Protein AF-E3QDQ2-F1 (afdb_monomer_lite)

Secondary structure (DSSP, 8-state):
----------S----EEETTEEE-HHHHHHHHHHHHHHHHHT--STTS--SEEE--TT----TT--S-EEE--B-SSSB-----

Organism: Colletotrichum graminicola (strain M1.001 / M2 / FGSC 10212) (NCBI:txid645133)

Radius of gyration: 13.1 Å; chains: 1; bounding box: 25×32×30 Å

InterPro domains:
  IPR000026 Guanine-specific ribonuclease N1-like [PF00545] (16-80)
  IPR016191 Ribonuclease/ribotoxin [SSF53933] (16-83)

Sequence (84 aa):
MIQKAAVVNLPVMRCKTCGANVYSLLSVRSAADAACKHVEAGTTAGSSSYPQTYRNQEGFDFNGVTGPFVEFPMKTNGVYKGGK

Structure (mmCIF, N/CA/C/O backbone):
data_AF-E3QDQ2-F1
#
_entry.id   AF-E3QDQ2-F1
#
loop_
_atom_site.group_PDB
_atom_site.id
_atom_site.type_symbol
_atom_site.label_atom_id
_atom_site.label_alt_id
_atom_site.label_comp_id
_atom_site.label_asym_id
_atom_site.label_entity_id
_atom_site.label_seq_id
_atom_site.pdbx_PDB_ins_code
_atom_site.Cartn_x
_atom_site.Cartn_y
_atom_site.Cartn_z
_atom_site.occupancy
_atom_site.B_iso_or_equiv
_atom_site.auth_seq_id
_atom_site.auth_comp_id
_atom_site.auth_asym_id
_atom_site.auth_atom_id
_atom_site.pdbx_PDB_model_num
ATOM 1 N N . MET A 1 1 ? -12.076 -11.777 14.069 1.00 29.66 1 MET A N 1
ATOM 2 C CA . MET A 1 1 ? -10.825 -12.401 13.591 1.00 29.66 1 MET A CA 1
ATOM 3 C C . MET A 1 1 ? -10.268 -11.500 12.502 1.00 29.66 1 MET A C 1
ATOM 5 O O . MET A 1 1 ? -10.762 -11.537 11.386 1.00 29.66 1 MET A O 1
ATOM 9 N N . ILE A 1 2 ? -9.367 -10.586 12.861 1.00 27.47 2 ILE A N 1
ATOM 10 C CA . ILE A 1 2 ? -8.793 -9.607 11.928 1.00 27.47 2 ILE A CA 1
ATOM 11 C C . ILE A 1 2 ? -7.643 -10.320 11.224 1.00 27.47 2 ILE A C 1
ATOM 13 O O . ILE A 1 2 ? -6.697 -10.766 11.876 1.00 27.47 2 ILE A O 1
ATOM 17 N N . GLN A 1 3 ? -7.794 -10.548 9.921 1.00 30.22 3 GLN A N 1
ATOM 18 C CA . GLN A 1 3 ? -6.802 -11.270 9.138 1.00 30.22 3 GLN A CA 1
ATOM 19 C C . GLN A 1 3 ? -5.540 -10.416 9.040 1.00 30.22 3 GLN A C 1
ATOM 21 O O . GLN A 1 3 ? -5.580 -9.302 8.522 1.00 30.22 3 GLN A O 1
ATOM 26 N N . LYS A 1 4 ? -4.432 -10.956 9.559 1.00 30.11 4 LYS A N 1
ATOM 27 C CA . LYS A 1 4 ? -3.076 -10.466 9.315 1.00 30.11 4 LYS A CA 1
ATOM 28 C C . LYS A 1 4 ? -2.934 -10.179 7.823 1.00 30.11 4 LYS A C 1
ATOM 30 O O . LYS A 1 4 ? -2.984 -11.115 7.026 1.00 30.11 4 LYS A O 1
ATOM 35 N N . ALA A 1 5 ? -2.720 -8.919 7.451 1.00 37.34 5 ALA A N 1
ATOM 36 C CA . ALA A 1 5 ? -2.139 -8.620 6.154 1.00 37.34 5 ALA A CA 1
ATOM 37 C C . ALA A 1 5 ? -0.820 -9.396 6.100 1.00 37.34 5 ALA A C 1
ATOM 39 O O . ALA A 1 5 ? 0.062 -9.202 6.941 1.00 37.34 5 ALA A O 1
ATOM 40 N N . ALA A 1 6 ? -0.734 -10.375 5.205 1.00 39.72 6 ALA A N 1
ATOM 41 C CA . ALA A 1 6 ? 0.449 -11.199 5.085 1.00 39.72 6 ALA A CA 1
ATOM 42 C C . ALA A 1 6 ? 1.614 -10.286 4.687 1.00 39.72 6 ALA A C 1
ATOM 44 O O . ALA A 1 6 ? 1.739 -9.891 3.530 1.00 39.72 6 ALA A O 1
ATOM 45 N N . VAL A 1 7 ? 2.478 -9.936 5.642 1.00 40.72 7 VAL A N 1
ATOM 46 C CA . VAL A 1 7 ? 3.823 -9.458 5.328 1.00 40.72 7 VAL A CA 1
ATOM 47 C C . VAL A 1 7 ? 4.541 -10.671 4.764 1.00 40.72 7 VAL A C 1
ATOM 49 O O . VAL A 1 7 ? 5.053 -11.523 5.489 1.00 40.72 7 VAL A O 1
ATOM 52 N N . VAL A 1 8 ? 4.458 -10.804 3.445 1.00 39.59 8 VAL A N 1
ATOM 53 C CA . VAL A 1 8 ? 5.016 -11.918 2.699 1.00 39.59 8 VAL A CA 1
ATOM 54 C C . VAL A 1 8 ? 6.538 -11.882 2.857 1.00 39.59 8 VAL A C 1
ATOM 56 O O . VAL A 1 8 ? 7.238 -11.130 2.179 1.00 39.59 8 VAL A O 1
ATOM 59 N N . ASN A 1 9 ? 7.066 -12.683 3.781 1.00 39.53 9 ASN A N 1
ATOM 60 C CA . ASN A 1 9 ? 8.498 -12.898 3.950 1.00 39.53 9 ASN A CA 1
ATOM 61 C C . ASN A 1 9 ? 8.979 -13.900 2.881 1.00 39.53 9 ASN A C 1
ATOM 63 O O . ASN A 1 9 ? 9.201 -15.072 3.168 1.00 39.53 9 ASN A O 1
ATOM 67 N N . LEU A 1 10 ? 9.053 -13.456 1.619 1.00 37.75 10 LEU A N 1
ATOM 68 C CA . LEU A 1 10 ? 9.583 -14.248 0.499 1.00 37.75 10 LEU A CA 1
ATOM 69 C C . LEU A 1 10 ? 11.094 -13.982 0.328 1.00 37.75 10 LEU A C 1
ATOM 71 O O . LEU A 1 10 ? 11.487 -12.816 0.208 1.00 37.75 10 LEU A O 1
ATOM 75 N N . PRO A 1 11 ? 11.952 -15.019 0.235 1.00 39.88 11 PRO A N 1
ATOM 76 C CA . PRO A 1 11 ? 13.416 -14.893 0.244 1.00 39.88 11 PRO A CA 1
ATOM 77 C C . PRO A 1 11 ? 14.036 -14.374 -1.072 1.00 39.88 11 PRO A C 1
ATOM 79 O O . PRO A 1 11 ? 15.200 -14.633 -1.357 1.00 39.88 11 PRO A O 1
ATOM 82 N N . VAL A 1 12 ? 13.305 -13.603 -1.884 1.00 41.28 12 VAL A N 1
ATOM 83 C CA . VAL A 1 12 ? 13.855 -12.921 -3.075 1.00 41.28 12 VAL A CA 1
ATOM 84 C C . VAL A 1 12 ? 13.050 -11.655 -3.387 1.00 41.28 12 VAL A C 1
ATOM 86 O O . VAL A 1 12 ? 12.341 -11.528 -4.385 1.00 41.28 12 VAL A O 1
ATOM 89 N N . MET A 1 13 ? 13.142 -10.681 -2.485 1.00 46.69 13 MET A N 1
ATOM 90 C CA . MET A 1 13 ? 12.440 -9.400 -2.576 1.00 46.69 13 MET A CA 1
ATOM 91 C C . MET A 1 13 ? 13.216 -8.447 -3.506 1.00 46.69 13 MET A C 1
ATOM 93 O O . MET A 1 13 ? 13.940 -7.555 -3.071 1.00 46.69 13 MET A O 1
ATOM 97 N N . ARG A 1 14 ? 13.148 -8.706 -4.818 1.00 48.78 14 ARG A N 1
ATOM 98 C CA . ARG A 1 14 ? 13.826 -7.891 -5.840 1.00 48.78 14 ARG A CA 1
ATOM 99 C C . ARG A 1 14 ? 13.184 -6.508 -5.936 1.00 48.78 14 ARG A C 1
ATOM 101 O O . ARG A 1 14 ? 11.957 -6.413 -5.952 1.00 48.78 14 ARG A O 1
ATOM 108 N N . CYS A 1 15 ? 14.028 -5.479 -6.048 1.00 54.03 15 CYS A N 1
ATOM 109 C CA . CYS A 1 15 ? 13.661 -4.141 -6.509 1.00 54.03 15 CYS A CA 1
ATOM 110 C C . CYS A 1 15 ? 12.643 -4.259 -7.652 1.00 54.03 15 CYS A C 1
ATOM 112 O O . CYS A 1 15 ? 12.897 -4.974 -8.626 1.00 54.03 15 CYS A O 1
ATOM 114 N N . LYS A 1 16 ? 11.461 -3.661 -7.489 1.00 66.06 16 LYS A N 1
ATOM 115 C CA . LYS A 1 16 ? 10.382 -3.799 -8.469 1.00 66.06 16 LYS A CA 1
ATOM 116 C C . LYS A 1 16 ? 10.448 -2.621 -9.419 1.00 66.06 16 LYS A C 1
ATOM 118 O O . LYS A 1 16 ? 10.356 -1.476 -8.988 1.00 66.06 16 LYS A O 1
ATOM 123 N N . THR A 1 17 ? 10.629 -2.912 -10.700 1.00 78.44 17 THR A N 1
ATOM 124 C CA . THR A 1 17 ? 10.528 -1.908 -11.755 1.00 78.44 17 THR A CA 1
ATOM 125 C C . THR A 1 17 ? 9.100 -1.913 -12.282 1.00 78.44 17 THR A C 1
ATOM 127 O O . THR A 1 17 ? 8.635 -2.942 -12.770 1.00 78.44 17 THR A O 1
ATOM 130 N N . CYS A 1 18 ? 8.411 -0.779 -12.183 1.00 76.44 18 CYS A N 1
ATOM 131 C CA . CYS A 1 18 ? 7.082 -0.575 -12.757 1.00 76.44 18 CYS A CA 1
ATOM 132 C C . CYS A 1 18 ? 7.173 0.565 -13.778 1.00 76.44 18 CYS A C 1
ATOM 134 O O . CYS A 1 18 ? 7.228 1.743 -13.410 1.00 76.44 18 CYS A O 1
ATOM 136 N N . GLY A 1 19 ? 7.243 0.220 -15.066 1.00 83.88 19 GLY A N 1
ATOM 137 C CA . GLY A 1 19 ? 7.562 1.182 -16.124 1.00 83.88 19 GLY A CA 1
ATOM 138 C C . GLY A 1 19 ? 8.967 1.762 -15.935 1.00 83.88 19 GLY A C 1
ATOM 139 O O . GLY A 1 19 ? 9.931 1.014 -15.811 1.00 83.88 19 GLY A O 1
ATOM 140 N N . ALA A 1 20 ? 9.081 3.091 -15.878 1.00 84.56 20 ALA A N 1
ATOM 141 C CA . ALA A 1 20 ? 10.347 3.784 -15.614 1.00 84.56 20 ALA A CA 1
ATOM 142 C C . ALA A 1 20 ? 10.694 3.903 -14.114 1.00 84.56 20 ALA A C 1
ATOM 144 O O . ALA A 1 20 ? 11.800 4.315 -13.766 1.00 84.56 20 ALA A O 1
ATOM 145 N N . ASN A 1 21 ? 9.761 3.570 -13.214 1.00 82.19 21 ASN A N 1
ATOM 146 C CA . ASN A 1 21 ? 9.968 3.709 -11.775 1.00 82.19 21 ASN A CA 1
ATOM 147 C C . ASN A 1 21 ? 10.643 2.468 -11.196 1.00 82.19 21 ASN A C 1
ATOM 149 O O . ASN A 1 21 ? 10.195 1.345 -11.422 1.00 82.19 21 ASN A O 1
ATOM 153 N N . VAL A 1 22 ? 11.677 2.689 -10.390 1.00 85.25 22 VAL A N 1
ATOM 154 C CA . VAL A 1 22 ? 12.436 1.646 -9.698 1.00 85.25 22 VAL A CA 1
ATOM 155 C C . VAL A 1 22 ? 12.163 1.770 -8.202 1.00 85.25 22 VAL A C 1
ATOM 157 O O . VAL A 1 22 ? 12.492 2.782 -7.583 1.00 85.25 22 VAL A O 1
ATOM 160 N N . TYR A 1 23 ? 11.535 0.753 -7.617 1.00 80.31 23 TYR A N 1
ATOM 161 C CA . TYR A 1 23 ? 11.147 0.749 -6.210 1.00 80.31 23 TYR A CA 1
ATOM 162 C C . TYR A 1 23 ? 12.080 -0.118 -5.389 1.00 80.31 23 TYR A C 1
ATOM 164 O O . TYR A 1 23 ? 12.169 -1.334 -5.584 1.00 80.31 23 TYR A O 1
ATOM 172 N N . SER A 1 24 ? 12.726 0.514 -4.413 1.00 83.88 24 SER A N 1
ATOM 173 C CA . SER A 1 24 ? 13.530 -0.202 -3.437 1.00 83.88 24 SER A CA 1
ATOM 174 C C . SER A 1 24 ? 12.675 -1.173 -2.620 1.00 83.88 24 SER A C 1
ATOM 176 O O . SER A 1 24 ? 11.462 -1.015 -2.460 1.00 83.88 24 SER A O 1
ATOM 178 N N . LEU A 1 25 ? 13.346 -2.148 -2.020 1.00 81.56 25 LEU A N 1
ATOM 179 C CA . LEU A 1 25 ? 12.756 -3.041 -1.033 1.00 81.56 25 LEU A CA 1
ATOM 180 C C . LEU A 1 25 ? 12.067 -2.284 0.117 1.00 81.56 25 LEU A C 1
ATOM 182 O O . LEU A 1 25 ? 10.988 -2.667 0.568 1.00 81.56 25 LEU A O 1
ATOM 186 N N . LEU A 1 26 ? 12.693 -1.198 0.576 1.00 83.94 26 LEU A N 1
ATOM 187 C CA . LEU A 1 26 ? 12.149 -0.350 1.632 1.00 83.94 26 LEU A CA 1
ATOM 188 C C . LEU A 1 26 ? 10.851 0.321 1.182 1.00 83.94 26 LEU A C 1
ATOM 190 O O . LEU A 1 26 ? 9.892 0.329 1.942 1.00 83.94 26 LEU A O 1
ATOM 194 N N . SER A 1 27 ? 10.783 0.796 -0.063 1.00 85.12 27 SER A N 1
ATOM 195 C CA . SER A 1 27 ? 9.576 1.408 -0.631 1.00 85.12 27 SER A CA 1
ATOM 196 C C . SER A 1 27 ? 8.391 0.435 -0.624 1.00 85.12 27 SER A C 1
ATOM 198 O O . SER A 1 27 ? 7.298 0.807 -0.200 1.00 85.12 27 SER A O 1
ATOM 200 N N . VAL A 1 28 ? 8.619 -0.825 -1.021 1.00 84.44 28 VAL A N 1
ATOM 201 C CA . VAL A 1 28 ? 7.585 -1.877 -1.015 1.00 84.44 28 VAL A CA 1
ATOM 202 C C . VAL A 1 28 ? 7.107 -2.163 0.407 1.00 84.44 28 VAL A C 1
ATOM 204 O O . VAL A 1 28 ? 5.906 -2.155 0.669 1.00 84.44 28 VAL A O 1
ATOM 207 N N . ARG A 1 29 ? 8.041 -2.377 1.343 1.00 86.56 29 ARG A N 1
ATOM 208 C CA . ARG A 1 29 ? 7.713 -2.681 2.744 1.00 86.56 29 ARG A CA 1
ATOM 209 C C . ARG A 1 29 ? 6.977 -1.529 3.419 1.00 86.56 29 ARG A C 1
ATOM 211 O O . ARG A 1 29 ? 5.923 -1.742 3.997 1.00 86.56 29 ARG A O 1
ATOM 218 N N . SER A 1 30 ? 7.476 -0.301 3.283 1.00 89.19 30 SER A N 1
ATOM 219 C CA . SER A 1 30 ? 6.848 0.874 3.893 1.00 89.19 30 SER A CA 1
ATOM 220 C C . SER A 1 30 ? 5.441 1.142 3.353 1.00 89.19 30 SER A C 1
ATOM 222 O O . SER A 1 30 ? 4.583 1.588 4.111 1.00 89.19 30 SER A O 1
ATOM 224 N N . ALA A 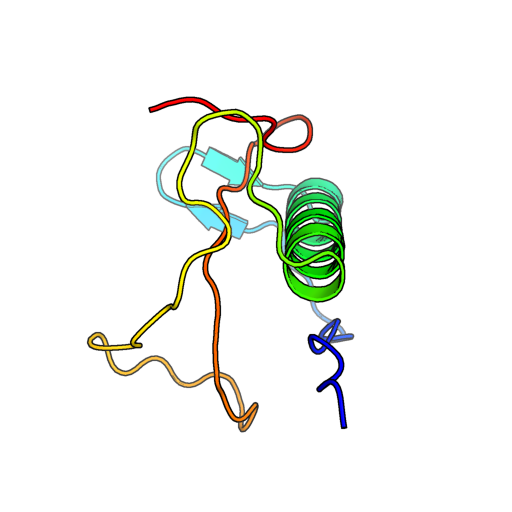1 31 ? 5.177 0.861 2.072 1.00 89.06 31 ALA A N 1
ATOM 225 C CA . ALA A 1 31 ? 3.829 0.952 1.517 1.00 89.06 31 ALA A CA 1
ATOM 226 C C . ALA A 1 31 ? 2.901 -0.138 2.081 1.00 89.06 31 ALA A C 1
ATOM 228 O O . ALA A 1 31 ? 1.785 0.175 2.494 1.00 89.06 31 ALA A O 1
ATOM 229 N N . ALA A 1 32 ? 3.369 -1.389 2.159 1.00 89.19 32 ALA A N 1
ATOM 230 C CA . ALA A 1 32 ? 2.600 -2.497 2.728 1.00 89.19 32 ALA A CA 1
ATOM 231 C C . ALA A 1 32 ? 2.278 -2.281 4.219 1.00 89.19 32 ALA A C 1
ATOM 233 O O . ALA A 1 32 ? 1.129 -2.443 4.630 1.00 89.19 32 ALA A O 1
ATOM 234 N N . ASP A 1 33 ? 3.256 -1.836 5.012 1.00 93.50 33 ASP A N 1
ATOM 235 C CA . ASP A 1 33 ? 3.073 -1.534 6.436 1.00 93.50 33 ASP A CA 1
ATOM 236 C C . ASP A 1 33 ? 2.069 -0.390 6.647 1.00 93.50 33 ASP A C 1
ATOM 238 O O . ASP A 1 33 ? 1.249 -0.430 7.564 1.00 93.50 33 ASP A O 1
ATOM 242 N N . ALA A 1 34 ? 2.108 0.640 5.795 1.00 93.50 34 ALA A N 1
ATOM 243 C CA . ALA A 1 34 ? 1.155 1.744 5.850 1.00 93.50 34 ALA A CA 1
ATOM 244 C C . ALA A 1 34 ? -0.267 1.299 5.485 1.00 93.50 34 ALA A C 1
ATOM 246 O O . ALA A 1 34 ? -1.215 1.659 6.183 1.00 93.50 34 ALA A O 1
ATOM 247 N N . ALA A 1 35 ? -0.412 0.478 4.441 1.00 91.38 35 ALA A N 1
ATOM 248 C CA . ALA A 1 35 ? -1.691 -0.117 4.074 1.00 91.38 35 ALA A CA 1
ATOM 249 C C . ALA A 1 35 ? -2.262 -0.948 5.233 1.00 91.38 35 ALA A C 1
ATOM 251 O O . ALA A 1 35 ? -3.422 -0.768 5.593 1.00 91.38 35 ALA A O 1
ATOM 252 N N . CYS A 1 36 ? -1.434 -1.788 5.866 1.00 92.69 36 CYS A N 1
ATOM 253 C CA . CYS A 1 36 ? -1.828 -2.597 7.020 1.00 92.69 36 CYS A CA 1
ATOM 254 C C . CYS A 1 36 ? -2.358 -1.726 8.164 1.00 92.69 36 CYS A C 1
ATOM 256 O O . CYS A 1 36 ? -3.463 -1.959 8.644 1.00 92.69 36 CYS A O 1
ATOM 258 N N . LYS A 1 37 ? -1.628 -0.666 8.537 1.00 95.56 37 LYS A N 1
ATOM 259 C CA . LYS A 1 37 ? -2.055 0.269 9.593 1.00 95.56 37 LYS A CA 1
ATOM 260 C C . LYS A 1 37 ? -3.401 0.920 9.289 1.00 95.56 37 LYS A C 1
ATOM 262 O O . LYS A 1 37 ? -4.232 1.051 10.181 1.00 95.56 37 LYS A O 1
ATOM 267 N N . HIS A 1 38 ? -3.627 1.327 8.043 1.00 95.12 38 HIS A N 1
ATOM 268 C CA . HIS A 1 38 ? -4.894 1.929 7.644 1.00 95.12 38 HIS A CA 1
ATOM 269 C C . HIS A 1 38 ? -6.052 0.924 7.647 1.00 95.12 38 HIS A C 1
ATOM 271 O O . HIS A 1 38 ? -7.127 1.262 8.140 1.00 95.12 38 HIS A O 1
ATOM 277 N N . VAL A 1 39 ? -5.827 -0.310 7.177 1.00 93.50 39 VAL A N 1
ATOM 278 C CA . VAL A 1 39 ? -6.820 -1.398 7.237 1.00 93.50 39 VAL A CA 1
ATOM 279 C C . VAL A 1 39 ? -7.190 -1.719 8.683 1.00 93.50 39 VAL A C 1
ATOM 281 O O . VAL A 1 39 ? -8.373 -1.772 9.008 1.00 93.50 39 VAL A O 1
ATOM 284 N N . GLU A 1 40 ? -6.199 -1.887 9.561 1.00 93.94 40 GLU A N 1
ATOM 285 C CA . GLU A 1 40 ? -6.421 -2.179 10.982 1.00 93.94 40 GLU A CA 1
ATOM 286 C C . GLU A 1 40 ? -7.158 -1.041 11.698 1.00 93.94 40 GLU A C 1
ATOM 288 O O . GLU A 1 40 ? -8.013 -1.296 12.544 1.00 93.94 40 GLU A O 1
ATOM 293 N N . ALA A 1 41 ? -6.865 0.210 11.336 1.00 95.69 41 ALA A N 1
ATOM 294 C CA . ALA A 1 41 ? -7.520 1.386 11.899 1.00 95.69 41 ALA A CA 1
ATOM 295 C C . ALA A 1 41 ? -8.880 1.717 11.253 1.00 95.69 41 ALA A C 1
ATOM 297 O O . ALA A 1 41 ? -9.574 2.603 11.746 1.00 95.69 41 ALA A O 1
ATOM 298 N N . GLY A 1 42 ? -9.253 1.073 10.142 1.00 95.31 42 GLY A N 1
ATOM 299 C CA . GLY A 1 42 ? -10.442 1.439 9.365 1.00 95.31 42 GLY A CA 1
ATOM 300 C C . GLY A 1 42 ? -10.389 2.866 8.797 1.00 95.31 42 GLY A C 1
ATOM 301 O O . GLY A 1 42 ? -11.411 3.544 8.740 1.00 95.31 42 GLY A O 1
ATOM 302 N N . THR A 1 43 ? -9.201 3.346 8.417 1.00 96.69 43 THR A N 1
ATOM 303 C CA . THR A 1 43 ? -8.973 4.715 7.913 1.00 96.69 43 THR A CA 1
ATOM 304 C C . THR A 1 43 ? -8.412 4.711 6.495 1.00 96.69 43 THR A C 1
ATOM 306 O O . THR A 1 43 ? -7.973 3.678 5.996 1.00 96.69 43 THR A O 1
ATOM 309 N N . THR A 1 44 ? -8.369 5.882 5.859 1.00 96.50 44 THR A N 1
ATOM 310 C CA . THR A 1 44 ? -7.672 6.092 4.586 1.00 96.50 44 THR A CA 1
ATOM 311 C C . THR A 1 44 ? -6.537 7.109 4.723 1.00 96.50 44 THR A C 1
ATOM 313 O O . THR A 1 44 ? -6.467 7.893 5.673 1.00 96.50 44 THR A O 1
ATOM 316 N N . ALA A 1 45 ? -5.598 7.081 3.780 1.00 95.56 45 ALA A N 1
ATOM 317 C CA . ALA A 1 45 ? -4.489 8.017 3.719 1.00 95.56 45 ALA A CA 1
ATOM 318 C C . ALA A 1 45 ? -4.982 9.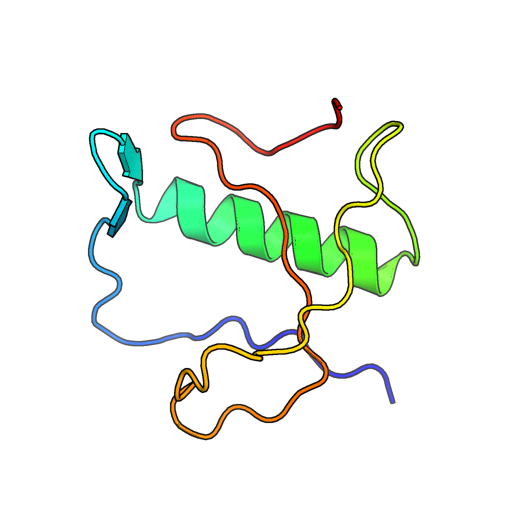391 3.238 1.00 95.56 45 ALA A C 1
ATOM 320 O O . ALA A 1 45 ? -5.315 9.575 2.061 1.00 95.56 45 A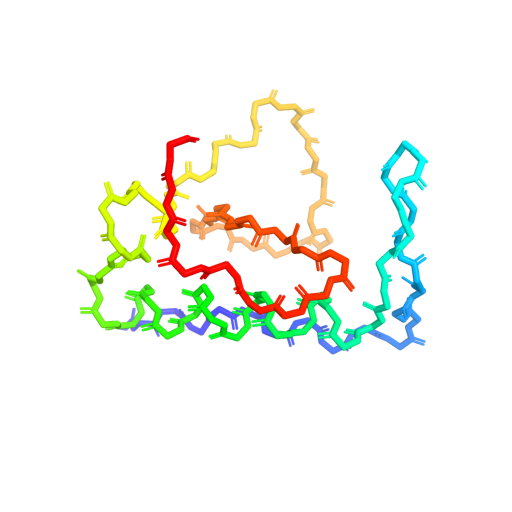LA A O 1
ATOM 321 N N . GLY A 1 46 ? -4.997 10.367 4.145 1.00 94.38 46 GLY A N 1
ATOM 322 C CA . GLY A 1 46 ? -5.442 11.731 3.860 1.00 94.38 46 GLY A CA 1
ATOM 323 C C . GLY A 1 46 ? -6.896 11.772 3.383 1.00 94.38 46 GLY A C 1
ATOM 324 O O . GLY A 1 46 ? -7.757 11.113 3.949 1.00 94.38 46 GL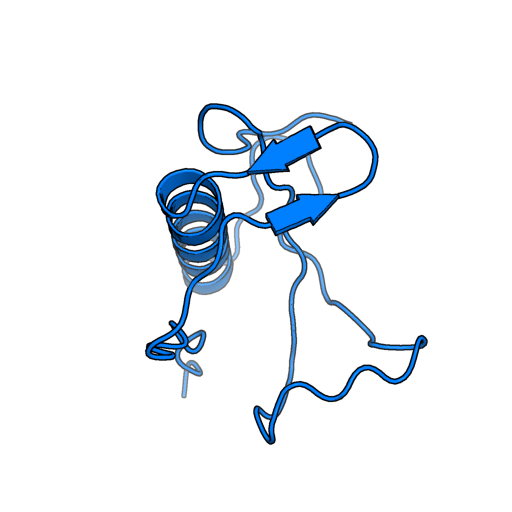Y A O 1
ATOM 325 N N . SER A 1 47 ? -7.171 12.537 2.325 1.00 94.19 47 SER A N 1
ATOM 326 C CA . SER A 1 47 ? -8.502 12.640 1.705 1.00 94.19 47 SER A CA 1
ATOM 327 C C . SER A 1 47 ? -8.757 11.616 0.587 1.00 94.19 47 SER A C 1
ATOM 329 O O . SER A 1 47 ? -9.695 11.780 -0.192 1.00 94.19 47 SER A O 1
ATOM 331 N N . SER A 1 48 ? -7.906 10.591 0.465 1.00 95.31 48 SER A N 1
ATOM 332 C CA . SER A 1 48 ? -8.025 9.567 -0.581 1.00 95.31 48 SER A CA 1
ATOM 333 C C . SER A 1 48 ? -8.950 8.413 -0.175 1.00 95.31 48 SER A C 1
ATOM 335 O O . SER A 1 48 ? -9.400 8.335 0.969 1.00 95.31 48 SER A O 1
ATOM 337 N N . SER A 1 49 ? -9.190 7.487 -1.107 1.00 95.12 49 SER A N 1
ATOM 338 C CA . SER A 1 49 ? -9.882 6.219 -0.848 1.00 95.12 49 SER A CA 1
ATOM 339 C C . SER A 1 49 ? -8.948 5.076 -0.434 1.00 95.12 49 SER A C 1
ATOM 341 O O . SER A 1 49 ? -9.428 3.980 -0.176 1.00 95.12 49 SER A O 1
ATOM 343 N N . TYR A 1 50 ? -7.629 5.294 -0.371 1.00 93.62 50 TYR A N 1
ATOM 344 C CA . TYR A 1 50 ? -6.668 4.216 -0.136 1.00 93.62 50 TYR A CA 1
ATOM 345 C C . TYR A 1 50 ? -6.378 3.991 1.351 1.00 93.62 50 TYR A C 1
ATOM 347 O O . TYR A 1 50 ? -6.177 4.972 2.067 1.00 93.62 50 TYR A O 1
ATOM 355 N N . PRO A 1 51 ? -6.221 2.735 1.805 1.00 94.19 51 PRO A N 1
ATOM 356 C CA . PRO A 1 51 ? -6.315 1.498 1.028 1.00 94.19 51 PRO A CA 1
ATOM 357 C C . PRO A 1 51 ? -7.758 1.167 0.627 1.00 94.19 51 PRO A C 1
ATOM 359 O O . PRO A 1 51 ? -8.678 1.353 1.417 1.00 94.19 51 PRO A O 1
ATOM 362 N N . GLN A 1 52 ? -7.941 0.642 -0.587 1.00 92.00 52 GLN A N 1
ATOM 363 C CA . GLN A 1 52 ? -9.252 0.224 -1.102 1.00 92.00 52 GLN A CA 1
ATOM 364 C C . GLN A 1 52 ? -9.235 -1.234 -1.552 1.00 92.00 52 GLN A C 1
ATOM 366 O O . GLN A 1 52 ? -8.173 -1.805 -1.777 1.00 92.00 52 GLN A O 1
ATOM 371 N N . THR A 1 53 ? -10.411 -1.851 -1.670 1.00 93.50 53 THR A N 1
ATOM 372 C CA . THR A 1 53 ? -10.541 -3.254 -2.080 1.00 93.50 53 THR A CA 1
ATOM 373 C C . THR A 1 53 ? -9.976 -3.492 -3.476 1.00 93.50 53 THR A C 1
ATOM 375 O O . THR A 1 53 ? -10.393 -2.847 -4.434 1.00 93.50 53 THR A O 1
ATOM 378 N N . TYR A 1 54 ? -9.115 -4.498 -3.596 1.00 89.81 54 TYR A N 1
ATOM 379 C CA . TYR A 1 54 ? -8.592 -4.970 -4.869 1.00 89.81 54 TYR A CA 1
ATOM 380 C C . TYR A 1 54 ? -9.344 -6.230 -5.319 1.00 89.81 54 TYR A C 1
ATOM 382 O O . TYR A 1 54 ? -9.424 -7.215 -4.583 1.00 89.81 54 TYR A O 1
ATOM 390 N N . ARG A 1 55 ? -9.929 -6.193 -6.525 1.00 88.62 55 ARG A N 1
ATOM 391 C CA . ARG A 1 55 ? -10.835 -7.245 -7.034 1.00 88.62 55 ARG A CA 1
ATOM 392 C C . ARG A 1 55 ? -10.169 -8.296 -7.927 1.00 88.62 55 ARG A C 1
ATOM 394 O O . ARG A 1 55 ? -10.864 -9.216 -8.341 1.00 88.62 55 ARG A O 1
ATOM 401 N N . ASN A 1 56 ? -8.870 -8.174 -8.208 1.00 86.31 56 ASN A N 1
ATOM 402 C CA . ASN A 1 56 ? -8.094 -9.099 -9.045 1.00 86.31 56 ASN A CA 1
ATOM 403 C C . ASN A 1 56 ? -8.820 -9.552 -10.327 1.00 86.31 56 ASN A C 1
ATOM 405 O O . ASN A 1 56 ? -8.920 -10.746 -10.608 1.00 86.31 56 ASN A O 1
ATOM 409 N N . GLN A 1 57 ? -9.365 -8.600 -11.089 1.00 89.56 57 GLN A N 1
ATOM 410 C CA . GLN A 1 57 ? -10.058 -8.906 -12.349 1.00 89.56 57 GLN A CA 1
ATOM 411 C C . GLN A 1 57 ? -9.081 -9.363 -13.439 1.00 89.56 57 GLN A C 1
ATOM 413 O O . GLN A 1 57 ? -9.475 -10.006 -14.406 1.00 89.56 57 GLN A O 1
ATOM 418 N N . GLU A 1 58 ? -7.803 -9.052 -13.249 1.00 85.75 58 GLU A N 1
ATOM 419 C CA . GLU A 1 58 ? -6.680 -9.432 -14.092 1.00 85.75 58 GLU A CA 1
ATOM 420 C C . GLU A 1 58 ? -6.274 -10.902 -13.909 1.00 85.75 58 GLU A C 1
ATOM 422 O O . GLU A 1 58 ? -5.565 -11.447 -14.752 1.00 85.75 58 GLU A O 1
ATOM 427 N N . GLY A 1 59 ? -6.722 -11.553 -12.827 1.00 86.50 59 GLY A N 1
ATOM 428 C CA . GLY A 1 59 ? -6.450 -12.967 -12.569 1.00 86.50 59 GLY A CA 1
ATOM 429 C C . GLY A 1 59 ? -5.012 -13.259 -12.134 1.00 86.50 59 GLY A C 1
ATOM 430 O O . GLY A 1 59 ? -4.482 -14.319 -12.460 1.00 86.50 59 GLY A O 1
ATOM 431 N N . PHE A 1 60 ? -4.363 -12.347 -11.401 1.00 83.62 60 PHE A N 1
ATOM 432 C CA . PHE A 1 60 ? -3.039 -12.604 -10.836 1.00 83.62 60 PHE A CA 1
ATOM 433 C C . PHE A 1 60 ? -3.072 -13.750 -9.823 1.00 83.62 60 PHE A C 1
ATOM 435 O O . PHE A 1 60 ? -3.959 -13.816 -8.967 1.00 83.62 60 PHE A O 1
ATOM 442 N N . ASP A 1 61 ? -2.059 -14.613 -9.879 1.00 87.38 61 ASP A N 1
ATOM 443 C CA . ASP A 1 61 ? -1.795 -15.594 -8.832 1.00 87.38 61 ASP A CA 1
ATOM 444 C C . ASP A 1 61 ? -0.943 -14.953 -7.728 1.00 87.38 61 ASP A C 1
ATOM 446 O O . ASP A 1 61 ? 0.186 -14.508 -7.954 1.00 87.38 61 ASP A O 1
ATOM 450 N N . PHE A 1 62 ? -1.490 -14.916 -6.514 1.00 82.44 62 PHE A N 1
ATOM 451 C CA . PHE A 1 62 ? -0.802 -14.429 -5.320 1.00 82.44 62 PHE A CA 1
ATOM 452 C C . PHE A 1 62 ? -0.130 -15.556 -4.528 1.00 82.44 62 PHE A C 1
ATOM 454 O O . PHE A 1 62 ? -0.013 -15.469 -3.306 1.00 82.44 62 PHE A O 1
ATOM 461 N N . ASN A 1 63 ? 0.330 -16.608 -5.210 1.00 86.81 63 ASN A N 1
ATOM 462 C CA . ASN A 1 63 ? 1.033 -17.755 -4.630 1.00 86.81 63 ASN A CA 1
ATOM 463 C C . ASN A 1 63 ? 0.249 -18.397 -3.472 1.00 86.81 63 ASN A C 1
ATOM 465 O O . ASN A 1 63 ? 0.800 -18.668 -2.404 1.00 86.81 63 ASN A O 1
ATOM 469 N N . GLY A 1 64 ? -1.060 -18.583 -3.658 1.00 84.94 64 GLY A N 1
ATOM 470 C CA . GLY A 1 64 ? -1.934 -19.202 -2.657 1.00 84.94 64 GLY A CA 1
ATOM 471 C C . GLY A 1 64 ? -2.317 -18.315 -1.465 1.00 84.94 64 GLY A C 1
ATOM 472 O O . GLY A 1 64 ? -2.991 -18.796 -0.554 1.00 84.94 64 GLY A O 1
ATOM 473 N N . VAL A 1 65 ? -1.945 -17.030 -1.448 1.00 83.50 65 VAL A N 1
ATOM 474 C CA . VAL A 1 65 ? -2.509 -16.080 -0.477 1.00 83.50 65 VAL A CA 1
ATOM 475 C C . VAL A 1 65 ? -3.983 -15.861 -0.813 1.00 83.50 65 VAL A C 1
ATOM 477 O O . VAL A 1 65 ? -4.325 -15.521 -1.942 1.00 83.50 65 VAL A O 1
ATOM 480 N N . THR A 1 66 ? -4.867 -16.059 0.164 1.00 82.94 66 THR A N 1
ATOM 481 C CA . THR A 1 66 ? -6.312 -15.857 0.004 1.00 82.94 66 THR A CA 1
ATOM 482 C C . THR A 1 66 ? -6.721 -14.445 0.408 1.00 82.94 66 THR A C 1
ATOM 484 O O . THR A 1 66 ? -6.247 -13.925 1.418 1.00 82.94 66 THR A O 1
ATOM 487 N N . GLY A 1 67 ? -7.631 -13.843 -0.362 1.00 78.56 67 GLY A N 1
ATOM 488 C CA . GLY A 1 67 ? -8.190 -12.523 -0.072 1.00 78.56 67 GLY A CA 1
ATOM 489 C C . GLY A 1 67 ? -9.087 -12.478 1.182 1.00 78.56 67 GLY A C 1
ATOM 490 O O . GLY A 1 67 ? -9.303 -13.496 1.845 1.00 78.56 67 GLY A O 1
ATOM 491 N N . PRO A 1 68 ? -9.654 -11.302 1.507 1.00 87.75 68 PRO A N 1
ATOM 492 C CA . PRO A 1 68 ? -9.742 -10.107 0.663 1.00 87.75 68 PRO A CA 1
ATOM 493 C C . PRO A 1 68 ? -8.409 -9.362 0.509 1.00 87.75 68 PRO A C 1
ATOM 495 O O . PRO A 1 68 ? -7.597 -9.329 1.429 1.00 87.75 68 PRO A O 1
ATOM 498 N N . PHE A 1 69 ? -8.207 -8.739 -0.655 1.00 87.44 69 PHE A N 1
ATOM 499 C CA . PHE A 1 69 ? -7.035 -7.910 -0.938 1.00 87.44 69 PHE A CA 1
ATOM 500 C C . PHE A 1 69 ? -7.384 -6.429 -0.901 1.00 87.44 69 PHE A C 1
ATOM 502 O O . PHE A 1 69 ? -8.509 -6.025 -1.213 1.00 87.44 69 PHE A O 1
ATOM 509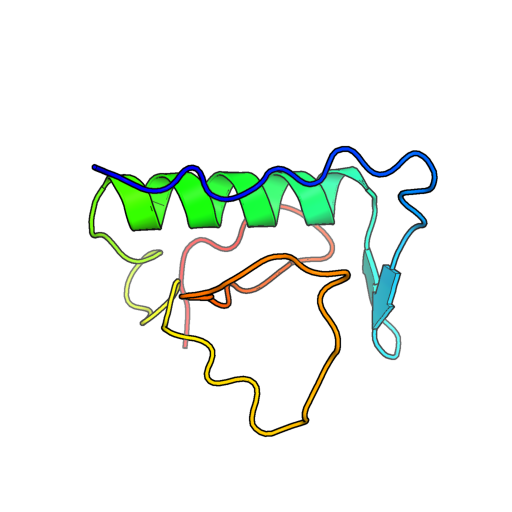 N N . VAL A 1 70 ? -6.384 -5.618 -0.576 1.00 91.88 70 VAL A N 1
ATOM 510 C CA . VAL A 1 70 ? -6.435 -4.169 -0.737 1.00 91.88 70 VAL A CA 1
ATOM 511 C C . VAL A 1 70 ? -5.286 -3.706 -1.613 1.00 91.88 70 VAL A C 1
ATOM 513 O O . VAL A 1 70 ? -4.225 -4.328 -1.643 1.00 91.88 70 VAL A O 1
ATOM 516 N N . GLU A 1 71 ? -5.488 -2.591 -2.293 1.00 89.38 71 GLU A N 1
ATOM 517 C CA . GLU A 1 71 ? -4.440 -1.866 -2.995 1.00 89.38 71 GLU A CA 1
ATOM 518 C C . GLU A 1 71 ? -4.104 -0.565 -2.260 1.00 89.38 71 GLU A C 1
ATOM 520 O O . GLU A 1 71 ? -4.956 0.056 -1.615 1.00 89.38 71 GLU A O 1
ATOM 525 N N . PHE A 1 72 ? -2.836 -0.162 -2.339 1.00 93.06 72 PHE A N 1
ATOM 526 C CA . PHE A 1 72 ? -2.325 1.056 -1.722 1.00 93.06 72 PHE A CA 1
ATOM 527 C C . PHE A 1 72 ? -1.183 1.638 -2.572 1.00 93.06 72 PHE A C 1
ATOM 529 O O . PHE A 1 72 ? -0.313 0.875 -3.005 1.00 93.06 72 PHE A O 1
ATOM 536 N N . PRO A 1 73 ? -1.132 2.963 -2.813 1.00 92.31 73 PRO A N 1
ATOM 537 C CA . PRO A 1 73 ? -0.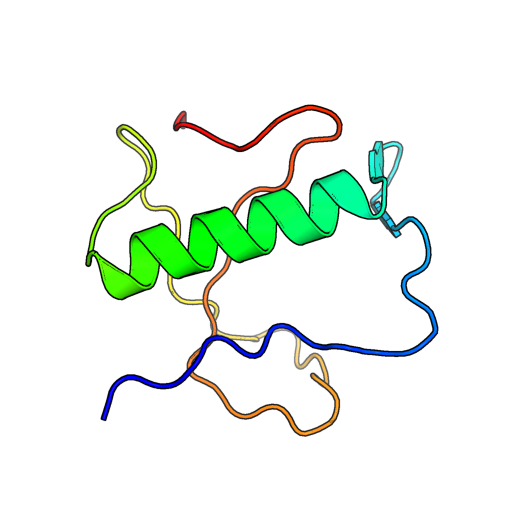106 3.551 -3.662 1.00 92.31 73 PRO A CA 1
ATOM 538 C C . PRO A 1 73 ? 1.301 3.403 -3.081 1.00 92.31 73 PRO A C 1
ATOM 540 O O . PRO A 1 73 ? 1.559 3.709 -1.915 1.00 92.31 73 PRO A O 1
ATOM 543 N N . MET A 1 74 ? 2.243 3.021 -3.940 1.00 87.62 74 MET A N 1
ATOM 544 C CA . MET A 1 74 ? 3.666 2.968 -3.621 1.00 87.62 74 MET A CA 1
ATOM 545 C C . MET A 1 74 ? 4.401 4.142 -4.275 1.00 87.62 74 MET A C 1
ATOM 547 O O . MET A 1 74 ? 4.211 4.436 -5.456 1.00 87.62 74 MET A O 1
ATOM 551 N N . LYS A 1 75 ? 5.286 4.799 -3.519 1.00 87.12 75 LYS A N 1
ATOM 552 C CA . LYS A 1 75 ? 6.154 5.877 -4.018 1.00 87.12 75 LYS A CA 1
ATOM 553 C C . LYS A 1 75 ? 7.606 5.411 -4.080 1.00 87.12 75 LYS A C 1
ATOM 555 O O . LYS A 1 75 ? 8.037 4.592 -3.273 1.00 87.12 75 LYS A O 1
ATOM 560 N N . THR A 1 76 ? 8.366 5.937 -5.040 1.00 83.38 76 THR A N 1
ATOM 561 C CA . THR A 1 76 ? 9.813 5.675 -5.143 1.00 83.38 76 THR A CA 1
ATOM 562 C C . THR A 1 76 ? 10.553 6.204 -3.914 1.00 83.38 76 THR A C 1
ATOM 564 O O . THR A 1 76 ? 11.532 5.599 -3.485 1.00 83.38 76 THR A O 1
ATOM 567 N N . ASN A 1 77 ? 10.020 7.255 -3.279 1.00 83.94 77 ASN A N 1
ATOM 568 C CA . ASN A 1 77 ? 10.473 7.770 -1.994 1.00 83.94 77 ASN A CA 1
ATOM 569 C C . ASN A 1 77 ? 9.292 8.068 -1.049 1.00 83.94 77 ASN A C 1
ATOM 571 O O . ASN A 1 77 ? 8.328 8.737 -1.431 1.00 83.94 77 ASN A O 1
ATOM 575 N N . GLY A 1 78 ? 9.402 7.607 0.199 1.00 88.38 78 GLY A N 1
ATOM 576 C CA . GLY A 1 78 ? 8.421 7.827 1.262 1.00 88.38 78 GLY A CA 1
ATOM 577 C C . GLY A 1 78 ? 7.120 7.026 1.131 1.00 88.38 78 GLY A C 1
ATOM 578 O O . GLY A 1 78 ? 6.899 6.271 0.189 1.00 88.38 78 GLY A O 1
ATOM 579 N N . VAL A 1 79 ? 6.242 7.206 2.119 1.00 93.69 79 VAL A N 1
ATOM 580 C CA . VAL A 1 79 ? 4.910 6.583 2.173 1.00 93.69 79 VAL A CA 1
ATOM 581 C C . VAL A 1 79 ? 3.870 7.523 1.559 1.00 93.69 79 VAL A C 1
ATOM 583 O O . VAL A 1 79 ? 3.966 8.746 1.692 1.00 93.69 79 VAL A O 1
ATOM 586 N N . TYR A 1 80 ? 2.863 6.969 0.886 1.00 93.06 80 TYR A N 1
ATOM 587 C CA . TYR A 1 80 ? 1.715 7.738 0.413 1.00 93.06 80 TYR A CA 1
ATOM 588 C C . TYR A 1 80 ? 0.884 8.280 1.589 1.00 93.06 80 TYR A C 1
ATOM 590 O O . TYR A 1 80 ? 0.499 7.531 2.478 1.00 93.06 80 TYR A O 1
ATOM 598 N N . LYS A 1 81 ? 0.618 9.592 1.600 1.00 94.62 81 LYS A N 1
ATOM 599 C CA . LYS A 1 81 ? -0.087 10.296 2.691 1.00 94.62 81 LYS A CA 1
ATOM 600 C C . LYS A 1 81 ? -1.419 10.922 2.253 1.00 94.62 81 LYS A C 1
ATOM 602 O O . LYS A 1 81 ? -1.984 11.720 2.993 1.00 94.62 81 LYS A O 1
ATOM 607 N N . GLY A 1 82 ? -1.899 10.591 1.055 1.00 89.25 82 GLY A N 1
ATOM 608 C CA . GLY A 1 82 ? -3.090 11.193 0.453 1.00 89.25 82 GLY A CA 1
ATOM 609 C C . GLY A 1 82 ? -2.796 12.047 -0.782 1.00 89.25 82 GLY A C 1
ATOM 610 O O . GLY A 1 82 ? -1.642 12.357 -1.091 1.00 89.25 82 GLY A O 1
ATOM 611 N N . GLY A 1 83 ? -3.872 12.371 -1.495 1.00 82.19 83 GLY A N 1
ATOM 612 C CA . GLY A 1 83 ? -3.883 12.913 -2.854 1.00 82.19 83 GLY A CA 1
ATOM 613 C C . GLY A 1 83 ? -5.098 12.388 -3.630 1.00 82.19 83 GLY A C 1
ATOM 614 O O . GLY A 1 83 ? -5.788 11.486 -3.146 1.00 82.19 83 GLY A O 1
ATOM 615 N N . LYS A 1 84 ? -5.369 12.975 -4.799 1.00 58.09 84 LYS A N 1
ATOM 616 C CA . LYS A 1 84 ? -6.301 12.436 -5.798 1.00 58.09 84 LYS A CA 1
ATOM 617 C C . LYS A 1 84 ? -5.509 11.880 -6.969 1.00 58.09 84 LYS A C 1
ATOM 619 O O . LYS A 1 84 ? -4.472 12.504 -7.288 1.00 58.09 84 LYS A O 1
#

Foldseek 3Di:
DDDPPPPPPDPCQDFDDDPPATADSCQVNQQSVVLRVCSVVVHAQDPDPPFDFDDPPVVDDPPPDDDRDTDTDTDSDDYRRDDD

pLDDT: mean 79.21, std 20.03, range [27.47, 96.69]